Protein AF-A0A4Q3VAE6-F1 (afdb_monomer)

Solvent-accessible surface area (backbone atoms only — not comparable to full-atom values): 6153 Å² total; per-residue (Å²): 57,52,54,97,90,39,83,44,90,69,96,53,71,75,49,36,26,83,89,54,74,65,44,79,54,96,94,38,81,34,39,35,62,23,75,80,50,61,61,60,51,49,53,50,55,54,48,56,46,52,52,52,52,52,55,45,52,54,52,50,53,53,50,51,50,42,53,75,71,43,59,42,74,78,64,77,58,63,63,69,57,55,55,51,50,52,52,50,51,52,54,50,55,53,47,56,53,53,46,42,66,73,75,74,102

Structure (mmCIF, N/CA/C/O backbone):
data_AF-A0A4Q3VAE6-F1
#
_entry.id   AF-A0A4Q3VAE6-F1
#
loop_
_atom_site.group_PDB
_atom_site.id
_atom_site.type_symbol
_atom_site.label_atom_id
_atom_site.label_alt_id
_atom_site.label_comp_id
_atom_site.label_asym_id
_atom_site.label_entity_id
_atom_site.label_seq_id
_atom_site.pdbx_PDB_ins_code
_atom_site.Cartn_x
_atom_site.Cartn_y
_atom_site.Cartn_z
_atom_site.occupancy
_atom_site.B_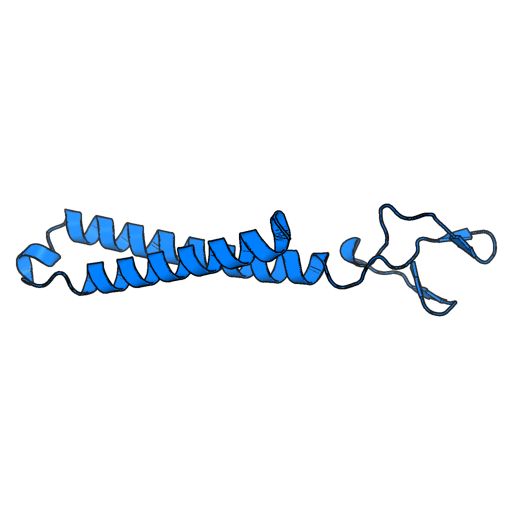iso_or_equiv
_atom_site.auth_seq_id
_atom_site.auth_comp_id
_atom_site.auth_asym_id
_atom_site.auth_atom_id
_atom_site.pdbx_PDB_model_num
ATOM 1 N N . VAL A 1 1 ? 19.891 -10.941 -22.477 1.00 76.44 1 VAL A N 1
ATOM 2 C CA . VAL A 1 1 ? 19.930 -9.464 -22.483 1.00 76.44 1 VAL A CA 1
ATOM 3 C C . VAL A 1 1 ? 21.343 -9.058 -22.835 1.00 76.44 1 VAL A C 1
ATOM 5 O O . VAL A 1 1 ? 22.262 -9.680 -22.315 1.00 76.44 1 VAL A O 1
ATOM 8 N N . LEU A 1 2 ? 21.532 -8.116 -23.757 1.00 80.81 2 LEU A N 1
ATOM 9 C CA . LEU A 1 2 ? 22.873 -7.655 -24.116 1.00 80.81 2 LEU A CA 1
ATOM 10 C C . LEU A 1 2 ? 23.338 -6.588 -23.121 1.00 80.81 2 LEU A C 1
ATOM 12 O O . LEU A 1 2 ? 22.778 -5.496 -23.085 1.00 80.81 2 LEU A O 1
ATOM 16 N N . VAL A 1 3 ? 24.343 -6.915 -22.312 1.00 79.19 3 VAL A N 1
ATOM 17 C CA . VAL A 1 3 ? 24.918 -6.031 -21.288 1.00 79.19 3 VAL A CA 1
ATOM 18 C C . VAL A 1 3 ? 26.411 -5.917 -21.575 1.00 79.19 3 VAL A C 1
ATOM 20 O O . VAL A 1 3 ? 27.110 -6.927 -21.606 1.00 79.19 3 VAL A O 1
ATOM 23 N N . ASN A 1 4 ? 26.911 -4.706 -21.840 1.00 80.38 4 ASN A N 1
ATOM 24 C CA . ASN A 1 4 ? 28.339 -4.450 -22.092 1.00 80.38 4 ASN A CA 1
ATOM 25 C C . ASN A 1 4 ? 28.985 -5.397 -23.134 1.00 80.38 4 ASN A C 1
ATOM 27 O O . ASN A 1 4 ? 30.118 -5.841 -22.966 1.00 80.38 4 ASN A O 1
ATOM 31 N N . GLY A 1 5 ? 28.249 -5.749 -24.197 1.00 80.38 5 GLY A N 1
ATOM 32 C CA . GLY A 1 5 ? 28.740 -6.625 -25.270 1.00 80.38 5 GLY A CA 1
ATOM 33 C C . GLY A 1 5 ? 28.749 -8.126 -24.950 1.00 80.38 5 GLY A C 1
ATOM 34 O O . GLY A 1 5 ? 29.267 -8.904 -25.745 1.00 80.38 5 GLY A O 1
ATOM 35 N N . LYS A 1 6 ? 28.174 -8.553 -23.818 1.00 82.00 6 LYS A N 1
ATOM 36 C CA . LYS A 1 6 ? 27.954 -9.967 -23.483 1.00 82.00 6 LYS A CA 1
ATOM 37 C C . LYS A 1 6 ? 26.462 -10.278 -23.398 1.00 82.00 6 LYS A C 1
ATOM 39 O O . LYS A 1 6 ? 25.661 -9.454 -22.955 1.00 82.00 6 LYS A O 1
ATOM 44 N N . ILE A 1 7 ? 26.086 -11.483 -23.826 1.00 82.38 7 ILE A N 1
ATOM 45 C CA . ILE A 1 7 ? 24.725 -11.992 -23.654 1.00 82.38 7 ILE A CA 1
ATOM 46 C C . ILE A 1 7 ? 24.620 -12.575 -22.249 1.00 82.38 7 ILE A C 1
ATOM 48 O O . ILE A 1 7 ? 25.193 -13.621 -21.956 1.00 82.38 7 ILE A O 1
ATOM 52 N N . GLU A 1 8 ? 23.851 -11.914 -21.394 1.00 82.25 8 GLU A N 1
ATOM 53 C CA . GLU A 1 8 ? 23.532 -12.415 -20.064 1.00 82.25 8 GLU A CA 1
ATOM 54 C C . GLU A 1 8 ? 22.121 -13.005 -20.038 1.00 82.25 8 GLU A C 1
ATOM 56 O O . GLU A 1 8 ? 21.166 -12.416 -20.567 1.00 82.25 8 GLU A O 1
ATOM 61 N N . GLN A 1 9 ? 21.971 -14.171 -19.410 1.00 80.69 9 GLN A N 1
ATOM 62 C CA . GLN A 1 9 ? 20.665 -14.773 -19.157 1.00 80.69 9 GLN A CA 1
ATOM 63 C C . GLN A 1 9 ? 20.157 -14.323 -17.792 1.00 80.69 9 GLN A C 1
ATOM 65 O O . GLN A 1 9 ? 20.656 -14.746 -16.755 1.00 80.69 9 GLN A O 1
ATOM 70 N N . TRP A 1 10 ? 19.168 -13.435 -17.809 1.00 70.31 10 TRP A N 1
ATOM 71 C CA . TRP A 1 10 ? 18.536 -12.925 -16.601 1.00 70.31 10 TRP A CA 1
ATOM 72 C C . TRP A 1 10 ? 17.264 -13.744 -16.354 1.00 70.31 10 TRP A C 1
ATOM 74 O O . TRP A 1 10 ? 16.436 -13.840 -17.264 1.00 70.31 10 TRP A O 1
ATOM 84 N N . PRO A 1 11 ? 17.085 -14.332 -15.160 1.00 64.44 11 PRO A N 1
ATOM 85 C CA . PRO A 1 11 ? 15.915 -15.157 -14.856 1.00 64.44 11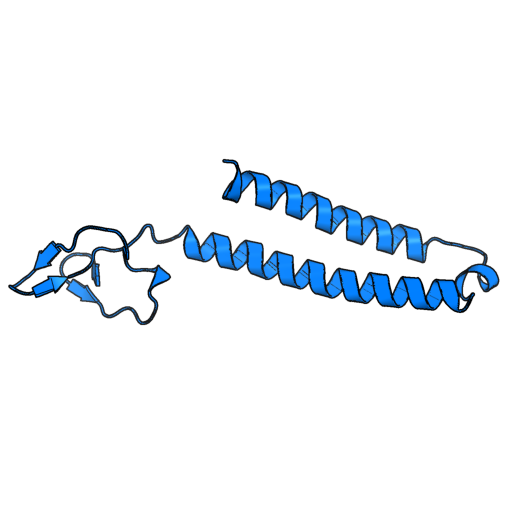 PRO A CA 1
ATOM 86 C C . PRO A 1 11 ? 14.627 -14.331 -14.722 1.00 64.44 11 PRO A C 1
ATOM 88 O O . PRO A 1 11 ? 13.532 -14.877 -14.804 1.00 64.44 11 PRO A O 1
ATOM 91 N N . THR A 1 12 ? 14.741 -13.017 -14.519 1.00 63.31 12 THR A N 1
ATOM 92 C CA . THR A 1 12 ? 13.614 -12.121 -14.263 1.00 63.31 12 THR A CA 1
ATOM 93 C C . THR A 1 12 ? 13.365 -11.169 -15.435 1.00 63.31 12 THR A C 1
ATOM 95 O O . THR A 1 12 ? 14.250 -10.455 -15.906 1.00 63.31 12 THR A O 1
ATOM 98 N N . THR A 1 13 ? 12.116 -11.120 -15.901 1.00 64.12 13 THR A N 1
ATOM 99 C CA . THR A 1 13 ? 11.665 -10.264 -17.015 1.00 64.12 13 THR A CA 1
ATOM 100 C C . THR A 1 13 ? 11.701 -8.768 -16.702 1.00 64.12 13 THR A C 1
ATOM 102 O O . THR A 1 13 ? 11.783 -7.970 -17.628 1.00 64.12 13 THR A O 1
ATOM 105 N N . ILE A 1 14 ? 11.715 -8.382 -15.423 1.00 62.84 14 ILE A N 1
ATOM 106 C CA . ILE A 1 14 ? 11.782 -6.983 -14.953 1.00 62.84 14 ILE A CA 1
ATOM 107 C C . ILE A 1 14 ? 13.087 -6.254 -15.306 1.00 62.84 14 ILE A C 1
ATOM 109 O O . ILE A 1 14 ? 13.127 -5.030 -15.275 1.00 62.84 14 ILE A O 1
ATOM 113 N N . MET A 1 15 ? 14.144 -6.989 -15.651 1.00 64.19 15 MET A N 1
ATOM 114 C CA . MET A 1 15 ? 15.462 -6.425 -15.975 1.00 64.19 15 MET A CA 1
ATOM 115 C C . MET A 1 15 ? 15.679 -6.292 -17.494 1.00 64.19 15 MET A C 1
ATOM 117 O O . MET A 1 15 ? 16.637 -5.677 -17.965 1.00 64.19 15 MET A O 1
ATOM 121 N N . ARG A 1 16 ? 14.778 -6.877 -18.290 1.00 71.31 16 ARG A N 1
ATOM 122 C CA . ARG A 1 16 ? 14.806 -6.850 -19.753 1.00 71.31 16 ARG A CA 1
ATOM 123 C C . ARG A 1 16 ? 13.881 -5.747 -20.259 1.00 71.31 16 ARG A C 1
ATOM 125 O O . ARG A 1 16 ? 12.793 -5.549 -19.727 1.00 71.31 16 ARG A O 1
ATOM 132 N N . ASN A 1 17 ? 14.268 -5.077 -21.339 1.00 72.94 17 ASN A N 1
ATOM 133 C CA . ASN A 1 17 ? 13.388 -4.156 -22.040 1.00 72.94 17 ASN A CA 1
ATOM 134 C C . ASN A 1 17 ? 12.333 -4.965 -22.807 1.00 72.94 17 ASN A C 1
ATOM 136 O O . ASN A 1 17 ? 12.539 -5.341 -23.960 1.00 72.94 17 ASN A O 1
ATOM 140 N N . ALA A 1 18 ? 11.240 -5.325 -22.132 1.00 68.88 18 ALA A N 1
ATOM 141 C CA . ALA A 1 18 ? 10.192 -6.173 -22.697 1.00 68.88 18 ALA A CA 1
ATOM 142 C C . ALA A 1 18 ? 9.475 -5.519 -23.892 1.00 68.88 18 ALA A C 1
ATOM 144 O O . ALA A 1 18 ? 9.009 -6.231 -24.776 1.00 68.88 18 ALA A O 1
ATOM 145 N N . TYR A 1 19 ? 9.439 -4.184 -23.926 1.00 70.12 19 TYR A N 1
ATOM 146 C CA . TYR A 1 19 ? 8.757 -3.382 -24.946 1.00 70.12 19 TYR A CA 1
ATOM 147 C C . TYR A 1 19 ? 9.723 -2.662 -25.898 1.00 70.12 19 TYR A C 1
ATOM 149 O O . TYR A 1 19 ? 9.293 -1.916 -26.773 1.00 70.12 19 TYR A O 1
ATOM 157 N N . GLY A 1 20 ? 11.031 -2.853 -25.719 1.00 72.69 20 GLY A N 1
ATOM 158 C CA . GLY A 1 20 ? 12.056 -2.205 -26.527 1.00 72.69 20 GLY A CA 1
ATOM 159 C C . GLY A 1 20 ? 12.417 -2.980 -27.788 1.00 72.69 20 GLY A C 1
ATOM 160 O O . GLY A 1 20 ? 12.147 -4.180 -27.884 1.00 72.69 20 GLY A O 1
ATOM 161 N N . PRO A 1 21 ? 13.085 -2.316 -28.747 1.00 78.62 21 PRO A N 1
ATOM 162 C CA . PRO A 1 21 ? 13.582 -2.976 -29.942 1.00 78.62 21 PRO A CA 1
ATOM 163 C C . PRO A 1 21 ? 14.619 -4.046 -29.580 1.00 78.62 21 PRO A C 1
ATOM 165 O O . PRO A 1 21 ? 15.476 -3.856 -28.708 1.00 78.62 21 PRO A O 1
ATOM 168 N N . LEU A 1 22 ? 14.532 -5.183 -30.270 1.00 83.19 22 LEU A N 1
ATOM 169 C CA . LEU A 1 22 ? 15.571 -6.205 -30.242 1.00 83.19 22 LEU A CA 1
ATOM 170 C C . LEU A 1 22 ? 16.771 -5.702 -31.046 1.00 83.19 22 LEU A C 1
ATOM 172 O O . LEU A 1 22 ? 16.602 -5.090 -32.099 1.00 83.19 22 LEU A O 1
ATOM 176 N N . VAL A 1 23 ? 17.972 -5.966 -30.548 1.00 85.44 23 VAL A N 1
ATOM 177 C CA . VAL A 1 23 ? 19.224 -5.619 -31.222 1.00 85.44 23 VAL A CA 1
ATOM 178 C C . VAL A 1 23 ? 19.834 -6.903 -31.759 1.00 85.44 23 VAL A C 1
ATOM 180 O O . VAL A 1 23 ? 19.856 -7.920 -31.066 1.00 85.44 23 VAL A O 1
ATOM 183 N N . GLU A 1 24 ? 20.314 -6.873 -32.996 1.00 87.19 24 GLU A N 1
ATOM 184 C CA . GLU A 1 24 ? 21.050 -7.994 -33.567 1.00 87.19 24 GLU A CA 1
ATOM 185 C C . GLU A 1 24 ? 22.466 -8.039 -32.979 1.00 87.19 24 GLU A C 1
ATOM 187 O O . GLU A 1 24 ? 23.194 -7.045 -32.978 1.00 87.19 24 GLU A O 1
ATOM 192 N N . HIS A 1 25 ? 22.866 -9.200 -32.466 1.00 84.75 25 HIS A N 1
ATOM 193 C CA . HIS A 1 25 ? 24.219 -9.446 -31.987 1.00 84.75 25 HIS A CA 1
ATOM 194 C C . HIS A 1 25 ? 24.655 -10.856 -32.383 1.00 84.75 25 HIS A C 1
ATOM 196 O O . HIS A 1 25 ? 24.030 -11.836 -31.981 1.00 84.75 25 HIS A O 1
ATOM 202 N N . ASN A 1 26 ? 25.724 -10.962 -33.179 1.00 86.50 26 ASN A N 1
ATOM 203 C CA . ASN A 1 26 ? 26.268 -12.227 -33.692 1.00 86.50 26 ASN A CA 1
ATOM 204 C C . ASN A 1 26 ? 25.213 -13.123 -34.383 1.00 86.50 26 ASN A C 1
ATOM 206 O O . ASN A 1 26 ? 25.185 -14.333 -34.168 1.00 86.50 26 ASN A O 1
ATOM 210 N N . GLY A 1 27 ? 24.317 -12.528 -35.181 1.00 86.06 27 GLY A N 1
ATOM 211 C CA . GLY A 1 27 ? 23.249 -13.245 -35.893 1.00 86.06 27 GLY A CA 1
ATOM 212 C C . GLY A 1 27 ? 22.071 -13.689 -35.016 1.00 86.06 27 GLY A C 1
ATOM 213 O O . GLY A 1 27 ? 21.191 -14.407 -35.488 1.00 86.06 27 GLY A O 1
ATOM 214 N N . GLN A 1 28 ? 22.029 -13.278 -33.743 1.00 85.00 28 GLN A N 1
ATOM 215 C CA . GLN A 1 28 ? 20.914 -13.534 -32.833 1.00 85.00 28 GLN A CA 1
ATOM 216 C C . GLN A 1 28 ? 20.229 -12.228 -32.426 1.00 85.00 28 GLN A C 1
ATOM 218 O O . GLN A 1 28 ? 20.881 -11.238 -32.099 1.00 85.00 28 GLN A O 1
ATOM 223 N N . MET A 1 29 ? 18.896 -12.241 -32.385 1.00 82.88 29 MET A N 1
ATOM 224 C CA . MET A 1 29 ? 18.108 -11.118 -31.876 1.00 82.88 29 MET A CA 1
ATOM 225 C C . MET A 1 29 ? 18.085 -11.158 -30.348 1.00 82.88 29 MET A C 1
ATOM 227 O O . MET A 1 29 ? 17.519 -12.074 -29.745 1.00 82.88 29 MET A O 1
ATOM 231 N N . VAL A 1 30 ? 18.693 -10.161 -29.710 1.00 84.62 30 VAL A N 1
ATOM 232 C CA . VAL A 1 30 ? 18.816 -10.075 -28.253 1.00 84.62 30 VAL A CA 1
ATOM 233 C C . VAL A 1 30 ? 18.114 -8.834 -27.715 1.00 84.62 30 VAL A C 1
ATOM 235 O O . VAL A 1 30 ? 18.175 -7.747 -28.281 1.00 84.62 30 VAL A O 1
ATOM 238 N N . ALA A 1 31 ? 17.422 -8.990 -26.588 1.00 81.56 31 ALA A N 1
ATOM 239 C CA . ALA A 1 31 ? 16.774 -7.867 -25.923 1.00 81.56 31 ALA A CA 1
ATOM 240 C C . ALA A 1 31 ? 17.795 -6.974 -25.202 1.00 81.56 31 ALA A C 1
ATOM 242 O O . ALA A 1 31 ? 18.771 -7.470 -24.626 1.00 81.56 31 ALA A O 1
ATOM 243 N N . THR A 1 32 ? 17.528 -5.671 -25.187 1.00 78.88 32 THR A N 1
ATOM 244 C CA . THR A 1 32 ? 18.294 -4.679 -24.424 1.00 78.88 32 THR A CA 1
ATOM 245 C C . THR A 1 32 ? 17.873 -4.662 -22.948 1.00 78.88 32 THR A C 1
ATOM 247 O O . THR A 1 32 ? 16.787 -5.151 -22.614 1.00 78.88 32 THR A O 1
ATOM 250 N N . PRO A 1 33 ? 18.722 -4.161 -22.034 1.00 74.94 33 PRO A N 1
ATOM 251 C CA . PRO A 1 33 ? 18.335 -3.933 -20.646 1.00 74.94 33 PRO A CA 1
ATOM 252 C C . PRO A 1 33 ? 17.193 -2.915 -20.594 1.00 74.94 33 PRO A C 1
ATOM 254 O O . PRO A 1 33 ? 17.236 -1.895 -21.285 1.00 74.94 33 PRO A O 1
ATOM 257 N N . GLY A 1 34 ? 16.154 -3.209 -19.813 1.00 67.81 34 GLY A N 1
ATOM 258 C CA . GLY A 1 34 ? 15.110 -2.224 -19.512 1.00 67.81 34 GLY A CA 1
ATOM 259 C C . GLY A 1 34 ? 15.638 -1.201 -18.504 1.00 67.81 34 GLY A C 1
ATOM 260 O O . GLY A 1 34 ? 16.689 -1.452 -17.915 1.00 67.81 34 GLY A O 1
ATOM 261 N N . PRO A 1 35 ? 14.945 -0.070 -18.264 1.00 68.00 35 PRO A N 1
ATOM 262 C CA . PRO A 1 35 ? 15.306 0.855 -17.190 1.00 68.00 35 PRO A CA 1
ATOM 263 C C . PRO A 1 35 ? 15.398 0.073 -15.866 1.00 68.00 35 PRO A C 1
ATOM 265 O O . PRO A 1 35 ? 14.369 -0.388 -15.367 1.00 68.00 35 PRO A O 1
ATOM 268 N N . PRO A 1 36 ? 16.599 -0.129 -15.296 1.00 60.56 36 PRO A N 1
ATOM 269 C CA . PRO A 1 36 ? 16.851 -1.241 -14.373 1.00 60.56 36 PRO A CA 1
ATOM 270 C C . PRO A 1 36 ? 16.262 -1.062 -12.962 1.00 60.56 36 PRO A C 1
ATOM 272 O O . PRO A 1 36 ? 16.565 -1.840 -12.065 1.00 60.56 36 PRO A O 1
ATOM 275 N N . LEU A 1 37 ? 15.445 -0.032 -12.725 1.00 66.44 37 LEU A N 1
ATOM 276 C CA . LEU A 1 37 ? 15.143 0.438 -11.369 1.00 66.44 37 LEU A CA 1
ATOM 277 C C . LEU A 1 37 ? 13.654 0.704 -11.113 1.00 66.44 37 LEU A C 1
ATOM 279 O O . LEU A 1 37 ? 13.200 0.488 -9.994 1.00 66.44 37 LEU A O 1
ATOM 283 N N . PHE A 1 38 ? 12.861 1.099 -12.117 1.00 73.25 38 PHE A N 1
ATOM 284 C CA . PHE A 1 38 ? 11.470 1.508 -11.872 1.00 73.25 38 PHE A CA 1
ATOM 285 C C . PHE A 1 38 ? 10.598 0.359 -11.352 1.00 73.25 38 PHE A C 1
ATOM 287 O O . PHE A 1 38 ? 9.969 0.492 -10.308 1.00 73.25 38 PHE A O 1
ATOM 294 N N . GLY A 1 39 ? 10.611 -0.797 -12.027 1.00 73.25 39 GLY A N 1
ATOM 295 C CA . GLY A 1 39 ? 9.801 -1.948 -11.616 1.00 73.25 39 GLY A CA 1
ATOM 296 C C . GLY A 1 39 ? 10.174 -2.466 -10.224 1.00 73.25 39 GLY A C 1
ATOM 297 O O . GLY A 1 39 ? 9.294 -2.756 -9.420 1.00 73.25 39 GLY A O 1
ATOM 298 N N . GLY A 1 40 ? 11.471 -2.524 -9.908 1.00 78.19 40 GLY A N 1
ATOM 299 C CA . GLY A 1 40 ? 11.953 -2.948 -8.591 1.00 78.19 40 GLY A CA 1
ATOM 300 C C . GLY A 1 40 ? 11.506 -2.012 -7.466 1.00 78.19 40 GLY A C 1
ATOM 301 O O . GLY A 1 40 ? 10.975 -2.482 -6.460 1.00 78.19 40 GLY A O 1
ATOM 302 N N . PHE A 1 41 ? 11.657 -0.6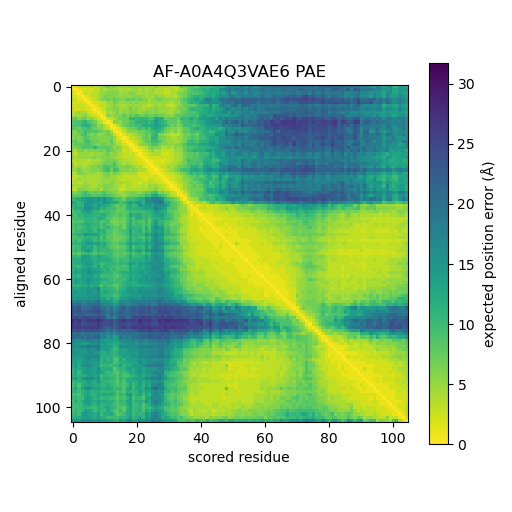95 -7.649 1.00 82.56 41 PHE A N 1
ATOM 303 C CA . PHE A 1 41 ? 11.192 0.290 -6.668 1.00 82.56 41 PHE A CA 1
ATOM 304 C C . PHE A 1 41 ? 9.671 0.307 -6.537 1.00 82.56 41 PHE A C 1
ATOM 306 O O . PHE A 1 41 ? 9.171 0.327 -5.415 1.00 82.56 41 PHE A O 1
ATOM 313 N N . PHE A 1 42 ? 8.946 0.233 -7.653 1.00 83.81 42 PHE A N 1
ATOM 314 C CA . PHE A 1 42 ? 7.488 0.187 -7.665 1.00 83.81 42 PHE A CA 1
ATOM 315 C C . PHE A 1 42 ? 6.965 -1.008 -6.860 1.00 83.81 42 PHE A C 1
ATOM 317 O O . PHE A 1 42 ? 6.277 -0.829 -5.857 1.00 83.81 42 PHE A O 1
ATOM 324 N N . PHE A 1 43 ? 7.352 -2.235 -7.226 1.00 84.38 43 PHE A N 1
ATOM 325 C CA . PHE A 1 43 ? 6.875 -3.427 -6.520 1.00 84.38 43 PHE A CA 1
ATOM 326 C C . PHE A 1 43 ? 7.395 -3.508 -5.081 1.00 84.38 43 PHE A C 1
ATOM 328 O O . PHE A 1 43 ? 6.671 -3.981 -4.206 1.00 84.38 43 PHE A O 1
ATOM 335 N N . GLY A 1 44 ? 8.609 -3.021 -4.809 1.00 88.31 44 GLY A N 1
ATOM 336 C CA . GLY A 1 44 ? 9.165 -2.974 -3.458 1.00 88.31 44 GLY A CA 1
ATOM 337 C C . GLY A 1 44 ? 8.382 -2.042 -2.532 1.00 88.31 44 GLY A C 1
ATOM 338 O O . GLY A 1 44 ? 7.908 -2.472 -1.480 1.00 88.31 44 GLY A O 1
ATOM 339 N N . ILE A 1 45 ? 8.205 -0.780 -2.932 1.00 90.62 45 ILE A N 1
ATOM 340 C CA . ILE A 1 45 ? 7.538 0.247 -2.118 1.00 90.62 45 ILE A CA 1
ATOM 341 C C . ILE A 1 45 ? 6.043 -0.051 -1.998 1.00 90.62 45 ILE A C 1
ATOM 343 O O . ILE A 1 45 ? 5.511 -0.089 -0.887 1.00 90.62 45 ILE A O 1
ATOM 347 N N . THR A 1 46 ? 5.363 -0.320 -3.117 1.00 91.31 46 THR A N 1
ATOM 348 C CA . THR A 1 46 ? 3.928 -0.634 -3.112 1.00 91.31 46 THR A CA 1
ATOM 349 C C . THR A 1 46 ? 3.647 -1.951 -2.384 1.00 91.31 46 THR A C 1
ATOM 351 O O . THR A 1 46 ? 2.683 -2.033 -1.625 1.00 91.31 46 THR A O 1
ATOM 354 N N . GLY A 1 47 ? 4.506 -2.964 -2.539 1.00 90.56 47 GLY A N 1
ATOM 355 C CA . GLY A 1 47 ? 4.375 -4.240 -1.832 1.00 90.56 47 GLY A CA 1
ATOM 356 C C . GLY A 1 47 ? 4.556 -4.107 -0.317 1.00 90.56 47 GLY A C 1
ATOM 357 O O . GLY A 1 47 ? 3.733 -4.608 0.452 1.00 90.56 47 GLY A O 1
ATOM 358 N N . PHE A 1 48 ? 5.583 -3.378 0.131 1.00 93.38 48 PHE A N 1
ATOM 359 C CA . PHE A 1 48 ? 5.805 -3.097 1.554 1.00 93.38 48 PHE A CA 1
ATOM 360 C C . PHE A 1 48 ? 4.661 -2.289 2.176 1.00 93.38 48 PHE A C 1
ATOM 362 O O . PHE A 1 48 ? 4.232 -2.568 3.301 1.00 93.38 48 PHE A O 1
ATOM 369 N N . HIS A 1 49 ? 4.135 -1.316 1.433 1.00 93.31 49 HIS A N 1
ATOM 370 C CA . HIS A 1 49 ? 2.973 -0.552 1.855 1.00 93.31 49 HIS A CA 1
ATOM 371 C C . HIS A 1 49 ? 1.724 -1.439 1.975 1.00 93.31 49 HIS A C 1
ATOM 373 O O . HIS A 1 49 ? 1.051 -1.409 3.001 1.00 93.31 49 HIS A O 1
ATOM 379 N N . GLY A 1 50 ? 1.455 -2.300 0.987 1.00 92.31 50 GLY A N 1
ATOM 380 C CA . GLY A 1 50 ? 0.338 -3.250 1.035 1.00 92.31 50 GLY A CA 1
ATOM 381 C C . GLY A 1 50 ? 0.396 -4.186 2.248 1.00 92.31 50 GLY A C 1
ATOM 382 O O . GLY A 1 50 ? -0.627 -4.444 2.883 1.00 92.31 50 GLY A O 1
ATOM 383 N N . PHE A 1 51 ? 1.596 -4.625 2.641 1.00 95.12 51 PHE A N 1
ATOM 384 C CA . PHE A 1 51 ? 1.794 -5.383 3.880 1.00 95.12 51 PHE A CA 1
ATOM 385 C C . PHE A 1 51 ? 1.426 -4.573 5.141 1.00 95.12 51 PHE A C 1
ATOM 387 O O . PHE A 1 51 ? 0.786 -5.108 6.048 1.00 95.12 51 PHE A O 1
ATOM 394 N N . HIS A 1 52 ? 1.773 -3.284 5.193 1.00 94.19 52 HIS A N 1
ATOM 395 C CA . HIS A 1 52 ? 1.400 -2.393 6.301 1.00 94.19 52 HIS A CA 1
ATOM 396 C C . HIS A 1 52 ? -0.105 -2.123 6.359 1.00 94.19 52 HIS A C 1
ATOM 398 O O . HIS A 1 52 ? -0.696 -2.138 7.437 1.00 94.19 52 HIS A O 1
ATOM 404 N N . VAL A 1 53 ? -0.748 -1.922 5.207 1.00 94.75 53 VAL A N 1
ATOM 405 C CA . VAL A 1 53 ? -2.209 -1.789 5.132 1.00 94.75 53 VAL A CA 1
ATOM 406 C C . VAL A 1 53 ? -2.867 -3.048 5.686 1.00 94.75 53 VAL A C 1
ATOM 408 O O . VAL A 1 53 ? -3.749 -2.954 6.535 1.00 94.75 53 VAL A O 1
ATOM 411 N N . PHE A 1 54 ? -2.402 -4.232 5.279 1.00 94.62 54 PHE A N 1
ATOM 412 C CA . PHE A 1 54 ? -2.946 -5.500 5.760 1.00 94.62 54 PHE A CA 1
ATOM 413 C C . PHE A 1 54 ? -2.838 -5.654 7.286 1.00 94.62 54 PHE A C 1
ATOM 415 O O . PHE A 1 54 ? -3.829 -5.993 7.940 1.00 94.62 54 PHE A O 1
ATOM 422 N N . SER A 1 55 ? -1.675 -5.356 7.877 1.00 93.50 55 SER A N 1
ATOM 423 C CA . SER A 1 55 ? -1.514 -5.404 9.337 1.00 93.50 55 SER A CA 1
ATOM 424 C C . SER A 1 55 ? -2.390 -4.365 10.048 1.00 93.50 55 SER A C 1
ATOM 426 O O . SER A 1 55 ? -3.005 -4.677 11.071 1.00 93.50 55 SER A O 1
ATOM 428 N N . GLY A 1 56 ? -2.550 -3.171 9.476 1.00 91.75 56 GLY A N 1
ATO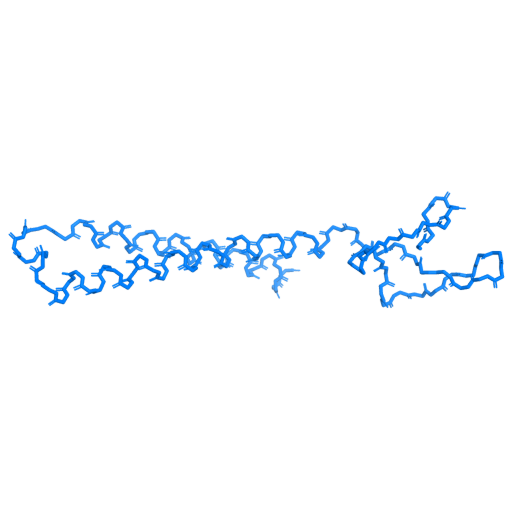M 429 C CA . GLY A 1 56 ? -3.458 -2.153 9.997 1.00 91.75 56 GLY A CA 1
ATOM 430 C C . GLY A 1 56 ? -4.937 -2.539 9.933 1.00 91.75 56 GLY A C 1
ATOM 431 O O . GLY A 1 56 ? -5.668 -2.267 10.886 1.00 91.75 56 GLY A O 1
ATOM 432 N N . VAL A 1 57 ? -5.383 -3.227 8.874 1.00 93.56 57 VAL A N 1
ATOM 433 C CA . VAL A 1 57 ? -6.761 -3.744 8.781 1.00 93.56 57 VAL A CA 1
ATOM 434 C C . VAL A 1 57 ? -7.015 -4.729 9.916 1.00 93.56 57 VAL A C 1
ATOM 436 O O . VAL A 1 57 ? -8.042 -4.636 10.585 1.00 93.56 57 VAL A O 1
ATOM 439 N N . ILE A 1 58 ? -6.068 -5.634 10.180 1.00 94.12 58 ILE A N 1
ATOM 440 C CA . ILE A 1 58 ? -6.175 -6.589 11.290 1.00 94.12 58 ILE A CA 1
ATOM 441 C C . ILE A 1 58 ? -6.309 -5.848 12.627 1.00 94.12 58 ILE A C 1
ATOM 443 O O . ILE A 1 58 ? -7.198 -6.170 13.419 1.00 94.12 58 ILE A O 1
ATOM 447 N N . ILE A 1 59 ? -5.476 -4.830 12.870 1.00 89.69 59 ILE A N 1
ATOM 448 C CA . ILE A 1 59 ? -5.547 -4.014 14.092 1.00 89.69 59 ILE A CA 1
ATOM 449 C C . ILE A 1 59 ? -6.916 -3.329 14.203 1.00 89.69 59 ILE A C 1
ATOM 451 O O . ILE A 1 59 ? -7.546 -3.407 15.258 1.00 89.69 59 ILE A O 1
ATOM 455 N N . ASN A 1 60 ? -7.422 -2.729 13.124 1.00 88.69 60 ASN A N 1
ATOM 456 C CA . ASN A 1 60 ? -8.739 -2.090 13.110 1.00 88.69 60 ASN A CA 1
ATOM 457 C C . ASN A 1 60 ? -9.882 -3.075 13.378 1.00 88.69 60 ASN A C 1
ATOM 459 O O . ASN A 1 60 ? -10.781 -2.757 14.155 1.00 88.69 60 ASN A O 1
ATOM 463 N N . ILE A 1 61 ? -9.834 -4.284 12.813 1.00 90.69 61 ILE A N 1
ATOM 464 C CA . ILE A 1 61 ? -10.825 -5.338 13.085 1.00 90.69 61 ILE A CA 1
ATOM 465 C C . ILE A 1 61 ? -10.800 -5.724 14.570 1.00 90.69 61 ILE A C 1
ATOM 467 O O . ILE A 1 61 ? -11.851 -5.797 15.208 1.00 90.69 61 ILE A O 1
ATOM 471 N N . ILE A 1 62 ? -9.613 -5.922 15.153 1.00 88.38 62 ILE A N 1
ATOM 472 C CA . ILE A 1 62 ? -9.470 -6.240 16.582 1.00 88.38 62 ILE A CA 1
ATOM 473 C C . ILE A 1 62 ? -10.030 -5.104 17.447 1.00 88.38 62 ILE A C 1
ATOM 475 O O . ILE A 1 62 ? -10.743 -5.362 18.420 1.00 88.38 62 ILE A O 1
ATOM 479 N N . MET A 1 63 ? -9.732 -3.851 17.101 1.00 86.00 63 MET A N 1
ATOM 480 C CA . MET A 1 63 ? -10.233 -2.681 17.825 1.00 86.00 63 MET A CA 1
ATOM 481 C C . MET A 1 63 ? -11.755 -2.555 17.717 1.00 86.00 63 MET A C 1
ATOM 483 O O . MET A 1 63 ? -12.413 -2.340 18.735 1.00 86.00 63 MET A O 1
ATOM 487 N N . TYR A 1 64 ? -12.326 -2.791 16.534 1.00 84.88 64 TYR A N 1
ATOM 488 C CA . TYR A 1 64 ? -13.772 -2.818 16.318 1.00 84.88 64 TYR A CA 1
ATOM 489 C C . TYR A 1 64 ? -14.463 -3.874 17.191 1.00 84.88 64 TYR A C 1
ATOM 491 O O . TYR A 1 64 ? -15.450 -3.578 17.870 1.00 84.88 64 TYR A O 1
ATOM 499 N N . ILE A 1 65 ? -13.915 -5.092 17.236 1.00 85.88 65 ILE A N 1
ATOM 500 C CA . ILE A 1 65 ? -14.433 -6.173 18.083 1.00 85.88 65 ILE A CA 1
ATOM 501 C C . ILE A 1 65 ? -14.350 -5.769 19.564 1.00 85.88 65 ILE A C 1
ATOM 503 O O . ILE A 1 65 ? -15.343 -5.867 20.282 1.00 85.88 65 ILE A O 1
ATOM 507 N N . LYS A 1 66 ? -13.216 -5.233 20.030 1.00 81.75 66 LYS A N 1
ATOM 508 C CA . LYS A 1 66 ? -13.055 -4.785 21.428 1.00 81.75 66 LYS A CA 1
ATOM 509 C C . LYS A 1 66 ? -14.033 -3.674 21.828 1.00 81.75 66 LYS A C 1
ATOM 511 O O . LYS A 1 66 ? -14.513 -3.683 22.961 1.00 81.75 66 LYS A O 1
ATOM 516 N N . VAL A 1 67 ? -14.358 -2.755 20.915 1.00 81.44 67 VAL A N 1
ATOM 517 C CA . VAL A 1 67 ? -15.408 -1.742 21.120 1.00 81.44 67 VAL A CA 1
ATOM 518 C C . VAL A 1 67 ? -16.776 -2.396 21.270 1.00 81.44 67 VAL A C 1
ATOM 520 O O . VAL A 1 67 ? -17.488 -2.100 22.226 1.00 81.44 67 VAL A O 1
ATOM 523 N N . ARG A 1 68 ? -17.128 -3.330 20.379 1.00 78.00 68 ARG A N 1
ATOM 524 C CA . ARG A 1 68 ? -18.411 -4.050 2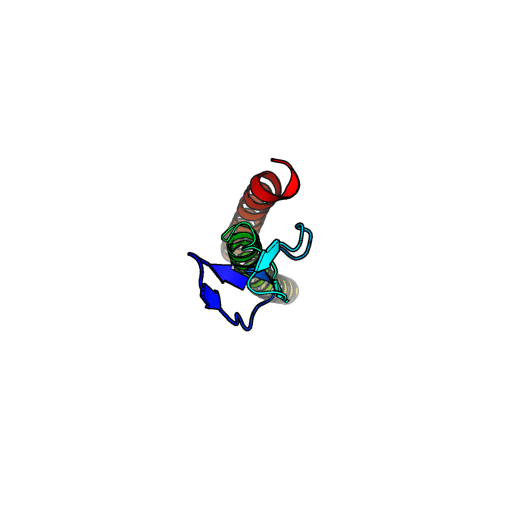0.433 1.00 78.00 68 ARG A CA 1
ATOM 525 C C . ARG A 1 68 ? -18.598 -4.864 21.714 1.00 78.00 68 ARG A C 1
ATOM 527 O O . ARG A 1 68 ? -19.722 -4.954 22.194 1.00 78.00 68 ARG A O 1
ATOM 534 N N . LEU A 1 69 ? -17.523 -5.420 22.274 1.00 78.56 69 LEU A N 1
ATOM 535 C CA . LEU A 1 69 ? -17.549 -6.133 23.557 1.00 78.56 69 LEU A CA 1
ATOM 536 C C . LEU A 1 69 ? -17.610 -5.206 24.790 1.00 78.56 69 LEU A C 1
ATOM 538 O O . LEU A 1 69 ? -17.608 -5.702 25.913 1.00 78.56 69 LEU A O 1
ATOM 542 N N . GLY A 1 70 ? -17.648 -3.878 24.622 1.00 68.06 70 GLY A N 1
ATOM 543 C CA . GLY A 1 70 ? -17.771 -2.932 25.740 1.00 68.06 70 GLY A CA 1
ATOM 544 C C . GLY A 1 70 ? -16.505 -2.791 26.597 1.00 68.06 70 GLY A C 1
ATOM 545 O O . GLY A 1 70 ? -16.544 -2.184 27.666 1.00 68.06 70 GLY A O 1
ATOM 546 N N . HIS A 1 71 ? -15.358 -3.308 26.137 1.00 64.38 71 HIS A N 1
ATOM 547 C CA . HIS A 1 71 ? -14.100 -3.272 26.896 1.00 64.38 71 HIS A CA 1
ATOM 548 C C . HIS A 1 71 ? -13.584 -1.853 27.173 1.00 64.38 71 HIS A C 1
ATOM 550 O O . HIS A 1 71 ? -12.818 -1.663 28.117 1.00 64.38 71 HIS A O 1
ATOM 556 N N . PHE A 1 72 ? -13.962 -0.872 26.350 1.00 60.84 72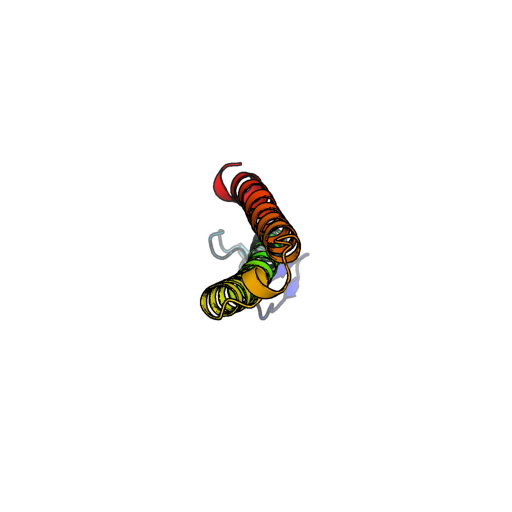 PHE A N 1
ATOM 557 C CA . PHE A 1 72 ? -13.548 0.524 26.513 1.00 60.84 72 PHE A CA 1
ATOM 558 C C . PHE A 1 72 ? -14.475 1.313 27.442 1.00 60.84 72 PHE A C 1
ATOM 560 O O . PHE A 1 72 ? -13.993 2.158 28.191 1.00 60.84 72 PHE A O 1
ATOM 567 N N . ASP A 1 73 ? -15.760 0.958 27.485 1.00 58.59 73 ASP A N 1
ATOM 568 C CA . ASP A 1 73 ? -16.746 1.577 28.376 1.00 58.59 73 ASP A CA 1
ATOM 569 C C . ASP A 1 73 ? -16.475 1.205 29.847 1.00 58.59 73 ASP A C 1
ATOM 571 O O . ASP A 1 73 ? -16.550 2.037 30.744 1.00 58.59 73 ASP A O 1
ATOM 575 N N . GLN A 1 74 ? -15.993 -0.022 30.092 1.00 57.00 74 GLN A N 1
ATOM 576 C CA . GLN A 1 74 ? -15.559 -0.473 31.423 1.00 57.00 74 GLN A CA 1
ATOM 577 C C . GLN A 1 74 ? -14.236 0.148 31.906 1.00 57.00 74 GLN A C 1
ATOM 579 O O . GLN A 1 74 ? -13.949 0.113 33.102 1.00 57.00 74 GLN A O 1
ATOM 584 N N . ARG A 1 75 ? -13.397 0.677 31.002 1.00 59.94 75 ARG A N 1
ATOM 585 C CA . ARG A 1 75 ? -12.082 1.263 31.345 1.00 59.94 75 ARG A CA 1
ATOM 586 C C . ARG A 1 75 ? -12.095 2.790 31.436 1.00 59.94 75 ARG A C 1
ATOM 588 O O . ARG A 1 75 ? -11.144 3.360 31.964 1.00 59.94 75 ARG A O 1
ATOM 595 N N . GLY A 1 76 ? -13.136 3.450 30.924 1.00 59.47 76 GLY A N 1
ATOM 596 C CA . GLY A 1 76 ? -13.332 4.898 31.036 1.00 59.47 76 GLY A CA 1
ATOM 597 C C . GLY A 1 76 ? -12.382 5.773 30.206 1.00 59.47 76 GLY A C 1
ATOM 598 O O . GLY A 1 76 ? -12.429 6.988 30.354 1.00 59.47 76 GLY A O 1
ATOM 599 N N . HIS A 1 77 ? -11.525 5.200 29.351 1.00 63.66 77 HIS A N 1
ATOM 600 C CA . HIS A 1 77 ? -10.624 5.946 28.459 1.00 63.66 77 HIS A CA 1
ATOM 601 C C . HIS A 1 77 ? -10.533 5.291 27.072 1.00 63.66 77 HIS A C 1
ATOM 603 O O . HIS A 1 77 ? -10.287 4.088 26.946 1.00 63.66 77 HIS A O 1
ATOM 609 N N . TYR A 1 78 ? -10.672 6.113 26.027 1.00 70.19 78 TYR A N 1
ATOM 610 C CA . TYR A 1 78 ? -10.671 5.715 24.611 1.00 70.19 78 TYR A CA 1
ATOM 611 C C . TYR A 1 78 ? -9.284 5.805 23.941 1.00 70.19 78 TYR A C 1
ATOM 613 O O . TYR A 1 78 ? -9.171 5.600 22.733 1.00 70.19 78 TYR A O 1
ATOM 621 N N . GLU A 1 79 ? -8.208 6.031 24.706 1.00 71.88 79 GLU A N 1
ATOM 622 C CA . GLU A 1 79 ? -6.852 6.272 24.175 1.00 71.88 79 GLU A CA 1
ATOM 623 C C . GLU A 1 79 ? -6.365 5.222 23.165 1.00 71.88 79 GLU A C 1
ATOM 625 O O . GLU A 1 79 ? -5.610 5.516 22.240 1.00 71.88 79 GLU A O 1
ATOM 630 N N . MET A 1 80 ? -6.753 3.961 23.354 1.00 74.31 80 MET A N 1
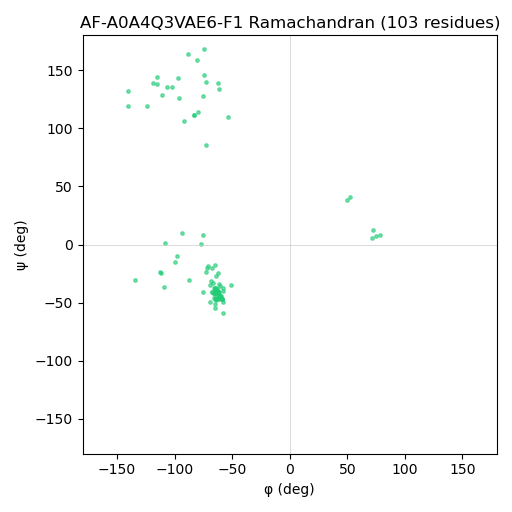ATOM 631 C CA . MET A 1 80 ? -6.298 2.873 22.494 1.00 74.31 80 MET A CA 1
ATOM 632 C C . MET A 1 80 ? -6.885 2.989 21.077 1.00 74.31 80 MET A C 1
ATOM 634 O O . MET A 1 80 ? -6.224 2.608 20.114 1.00 74.31 80 MET A O 1
ATOM 638 N N . ILE A 1 81 ? -8.100 3.534 20.950 1.00 78.81 81 ILE A N 1
ATOM 639 C CA . ILE A 1 81 ? -8.774 3.783 19.667 1.00 78.81 81 ILE A CA 1
ATOM 640 C C . ILE A 1 81 ? -8.156 4.991 18.978 1.00 78.81 81 ILE A C 1
ATOM 642 O O . ILE A 1 81 ? -7.896 4.922 17.783 1.00 78.81 81 ILE A O 1
ATOM 646 N N . GLU A 1 82 ? -7.841 6.052 19.720 1.00 83.31 82 GLU A N 1
ATOM 647 C CA . GLU A 1 82 ? -7.152 7.225 19.170 1.00 83.31 82 GLU A CA 1
ATOM 648 C C . GLU A 1 82 ? -5.772 6.853 18.615 1.00 83.31 82 GLU A C 1
ATOM 650 O O . GLU A 1 82 ? -5.437 7.217 17.490 1.00 83.31 82 GLU A O 1
ATOM 655 N N . LYS A 1 83 ? -5.001 6.039 19.350 1.00 83.19 83 LYS A N 1
ATOM 656 C CA . LYS A 1 83 ? -3.694 5.535 18.893 1.00 83.19 83 LYS A CA 1
ATOM 657 C C . LYS A 1 83 ? -3.818 4.647 17.650 1.00 83.19 83 LYS A C 1
ATOM 659 O O . LYS A 1 83 ? -3.012 4.774 16.730 1.00 83.19 83 LYS A O 1
ATOM 664 N N . ALA A 1 84 ? -4.827 3.775 17.594 1.00 85.75 84 ALA A N 1
ATOM 665 C CA . ALA A 1 84 ? -5.087 2.936 16.422 1.00 85.75 84 ALA A CA 1
ATOM 666 C C . ALA A 1 84 ? -5.552 3.757 15.205 1.00 85.75 84 ALA A C 1
ATOM 668 O O . ALA A 1 84 ? -5.088 3.521 14.090 1.00 85.75 84 ALA A O 1
ATOM 669 N N .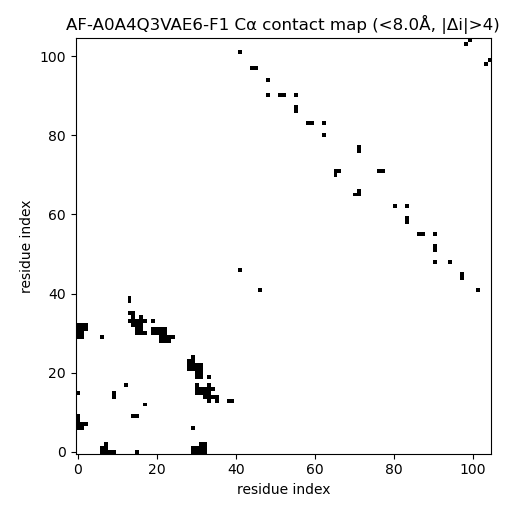 GLY A 1 85 ? -6.412 4.755 15.419 1.00 85.88 85 GLY A N 1
ATOM 670 C CA . GLY A 1 85 ? -6.857 5.686 14.383 1.00 85.88 85 GLY A CA 1
ATOM 671 C C . GLY A 1 85 ? -5.709 6.537 13.841 1.00 85.88 85 GLY A C 1
ATOM 672 O O . GLY A 1 85 ? -5.589 6.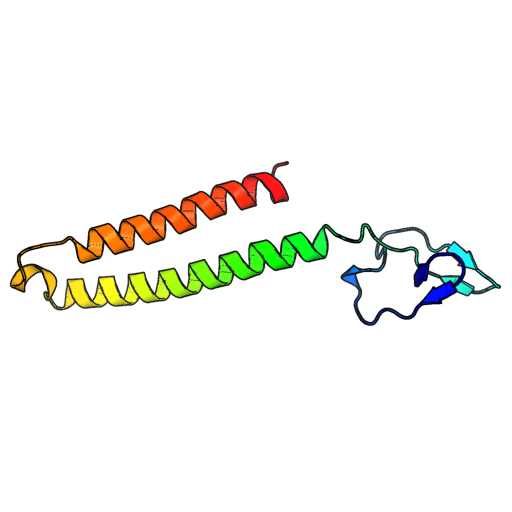696 12.629 1.00 85.88 85 GLY A O 1
ATOM 673 N N . LEU A 1 86 ? -4.808 7.006 14.710 1.00 89.06 86 LEU A N 1
ATOM 674 C CA . LEU A 1 86 ? -3.612 7.744 14.299 1.00 89.06 86 LEU A CA 1
ATOM 675 C C . LEU A 1 86 ? -2.658 6.871 13.472 1.00 89.06 86 LEU A C 1
ATOM 677 O O . LEU A 1 86 ? -2.122 7.335 12.468 1.00 89.06 86 LEU A O 1
ATOM 681 N N . TYR A 1 87 ? -2.487 5.598 13.845 1.00 89.25 87 TYR A N 1
ATOM 682 C CA . TYR A 1 87 ? -1.739 4.633 13.035 1.00 89.25 87 TYR A CA 1
ATOM 683 C C . TYR A 1 87 ? -2.376 4.442 11.652 1.00 89.25 87 TYR A C 1
ATOM 685 O O . TYR A 1 87 ? -1.675 4.465 10.642 1.00 89.25 87 TYR A O 1
ATOM 693 N N . TRP A 1 88 ? -3.703 4.303 11.587 1.00 91.88 88 TRP A N 1
ATOM 694 C CA . TRP A 1 88 ? -4.403 4.131 10.316 1.00 91.88 88 TRP A CA 1
ATOM 695 C C . TRP A 1 88 ? -4.291 5.367 9.416 1.00 91.88 88 TRP A C 1
ATOM 697 O O . TRP A 1 88 ? -4.008 5.240 8.227 1.00 91.88 88 TRP A O 1
ATOM 707 N N . HIS A 1 89 ? -4.419 6.565 9.990 1.00 92.38 89 HIS A N 1
ATOM 708 C CA . HIS A 1 89 ? -4.193 7.814 9.264 1.00 92.38 89 HIS A CA 1
ATOM 709 C C . HIS A 1 89 ? -2.753 7.963 8.779 1.00 92.38 89 HIS A C 1
ATOM 711 O O . HIS A 1 89 ? -2.533 8.432 7.668 1.00 92.38 89 HIS A O 1
ATOM 717 N N . PHE A 1 90 ? -1.764 7.543 9.568 1.00 90.44 90 PHE A N 1
ATOM 718 C CA . PHE A 1 90 ? -0.376 7.535 9.116 1.00 90.44 90 PHE A CA 1
ATOM 719 C C . PHE A 1 90 ? -0.189 6.641 7.882 1.00 90.44 90 PHE A C 1
ATOM 721 O O . PHE A 1 90 ? 0.447 7.062 6.915 1.00 90.44 90 PHE A O 1
ATOM 728 N N . VAL A 1 91 ? -0.777 5.439 7.886 1.00 93.19 91 VAL A N 1
ATOM 729 C CA . VAL A 1 91 ? -0.744 4.538 6.723 1.00 93.19 91 VAL A CA 1
ATOM 730 C C . VAL A 1 91 ? -1.392 5.209 5.506 1.00 93.19 91 VAL A C 1
ATOM 732 O O . VAL A 1 91 ? -0.790 5.217 4.436 1.00 93.19 91 VAL A O 1
ATOM 735 N N . ASP A 1 92 ? -2.553 5.843 5.669 1.00 91.75 92 ASP A N 1
ATOM 736 C CA . ASP A 1 92 ? -3.246 6.557 4.587 1.00 91.75 92 ASP A CA 1
ATOM 737 C C . ASP A 1 92 ? -2.409 7.715 4.000 1.00 91.75 92 ASP A C 1
ATOM 739 O O . ASP A 1 92 ? -2.245 7.821 2.784 1.00 91.75 92 ASP A O 1
ATOM 743 N N . LEU A 1 93 ? -1.767 8.529 4.846 1.00 91.88 93 LEU A N 1
ATOM 744 C CA . LEU A 1 93 ? -0.901 9.628 4.395 1.00 91.88 93 LEU A CA 1
ATOM 745 C C . LEU A 1 93 ? 0.305 9.138 3.582 1.00 91.88 93 LEU A C 1
ATOM 747 O O . LEU A 1 93 ? 0.659 9.743 2.566 1.00 91.88 93 LEU A O 1
ATOM 751 N N . VAL A 1 94 ? 0.929 8.031 4.000 1.00 92.25 94 VAL A N 1
ATOM 752 C CA . VAL A 1 94 ? 2.024 7.411 3.237 1.00 92.25 94 VAL A CA 1
ATOM 753 C C . VAL A 1 94 ? 1.519 6.912 1.883 1.00 92.25 94 VAL A C 1
ATOM 755 O O . VAL A 1 94 ? 2.229 7.048 0.884 1.00 92.25 94 VAL A O 1
ATOM 758 N N . TRP A 1 95 ? 0.294 6.379 1.817 1.00 90.62 95 TRP A N 1
ATOM 759 C CA . TRP A 1 95 ? -0.286 5.924 0.555 1.00 90.62 95 TRP A CA 1
ATOM 760 C C . TRP A 1 95 ? -0.484 7.063 -0.436 1.00 90.62 95 TRP A C 1
ATOM 762 O O . TRP A 1 95 ? -0.090 6.937 -1.594 1.00 90.62 95 TRP A O 1
ATOM 772 N N . VAL A 1 96 ? -1.035 8.189 0.017 1.00 92.06 96 VAL A N 1
ATOM 773 C CA . VAL A 1 96 ? -1.241 9.368 -0.835 1.00 92.06 96 VAL A CA 1
ATOM 774 C C . VAL A 1 96 ? 0.084 9.850 -1.436 1.00 92.06 96 VAL A C 1
ATOM 776 O O . VAL A 1 96 ? 0.139 10.165 -2.625 1.00 92.06 96 VAL A O 1
ATOM 779 N N . PHE A 1 97 ? 1.170 9.840 -0.657 1.00 88.38 97 PHE A N 1
ATOM 780 C CA . PHE A 1 97 ? 2.503 10.195 -1.150 1.00 88.38 97 PHE A CA 1
ATOM 781 C C . PHE A 1 97 ? 3.030 9.207 -2.206 1.00 88.38 97 PHE A C 1
ATOM 783 O O . PHE A 1 97 ? 3.491 9.624 -3.268 1.00 88.38 97 PHE A O 1
ATOM 790 N N . VAL A 1 98 ? 2.919 7.896 -1.956 1.00 88.31 98 VAL A N 1
ATOM 791 C CA . VAL A 1 98 ? 3.332 6.858 -2.921 1.00 88.31 98 VAL A CA 1
ATOM 792 C C . VAL A 1 98 ? 2.500 6.938 -4.203 1.00 88.31 98 VAL A C 1
ATOM 794 O O . VAL A 1 98 ? 3.050 6.832 -5.300 1.00 88.31 98 VAL A O 1
ATOM 797 N N . PHE A 1 99 ? 1.190 7.160 -4.082 1.00 88.38 99 PHE A N 1
ATOM 798 C CA . PHE A 1 99 ? 0.293 7.310 -5.221 1.00 88.38 99 PHE A CA 1
ATOM 799 C C . PHE A 1 99 ? 0.686 8.512 -6.086 1.00 88.38 99 PHE A C 1
ATOM 801 O O . PHE A 1 99 ? 0.813 8.379 -7.302 1.00 88.38 99 PHE A O 1
ATOM 808 N N . LEU A 1 100 ? 0.966 9.660 -5.462 1.00 89.88 100 LEU A N 1
ATOM 809 C CA . LEU A 1 100 ? 1.427 10.858 -6.160 1.00 89.88 100 LEU A CA 1
ATOM 810 C C . LEU A 1 100 ? 2.719 10.598 -6.954 1.00 89.88 100 LEU A C 1
ATOM 812 O O . LEU A 1 100 ? 2.770 10.918 -8.137 1.00 89.88 100 LEU A O 1
ATOM 816 N N . CYS A 1 101 ? 3.738 9.995 -6.337 1.00 85.69 101 CYS A N 1
ATOM 817 C CA . CYS A 1 101 ? 5.053 9.811 -6.963 1.00 85.69 101 CYS A CA 1
ATOM 818 C C . CYS A 1 101 ? 5.121 8.745 -8.066 1.00 85.69 101 CYS A C 1
ATOM 820 O O . CYS A 1 101 ? 6.059 8.789 -8.853 1.00 85.69 101 CYS A O 1
ATOM 822 N N . PHE A 1 102 ? 4.221 7.755 -8.078 1.00 82.94 102 PHE A N 1
ATOM 823 C CA . PHE A 1 102 ? 4.278 6.643 -9.041 1.00 82.94 102 PHE A CA 1
ATOM 824 C C . PHE A 1 102 ? 3.130 6.624 -10.051 1.00 82.94 102 PHE A C 1
ATOM 826 O O . PHE A 1 102 ? 3.279 6.005 -11.104 1.00 82.94 102 PHE A O 1
ATOM 833 N N . TYR A 1 103 ? 1.983 7.228 -9.727 1.00 81.25 103 TYR A N 1
ATOM 834 C CA . TYR A 1 103 ? 0.800 7.204 -10.592 1.00 81.25 103 TYR A CA 1
ATOM 835 C C . TYR A 1 103 ? 0.452 8.569 -11.194 1.00 81.25 103 TYR A C 1
ATOM 837 O O . TYR A 1 103 ? -0.202 8.596 -12.234 1.00 81.25 103 TYR A O 1
ATOM 845 N N . LEU A 1 104 ? 0.845 9.685 -10.565 1.00 83.31 104 LEU A N 1
ATOM 846 C CA . LEU A 1 104 ? 0.516 11.037 -11.047 1.00 83.31 104 LEU A CA 1
ATOM 847 C C . LEU A 1 104 ? 1.719 11.806 -11.610 1.00 83.31 104 LEU A C 1
ATOM 849 O O . LEU A 1 104 ? 1.540 12.566 -12.560 1.00 83.31 104 LEU A O 1
ATOM 853 N N . ILE A 1 105 ? 2.902 11.642 -11.011 1.00 78.00 105 ILE A N 1
ATOM 854 C CA . ILE A 1 105 ? 4.180 12.228 -11.452 1.00 78.00 105 ILE A CA 1
ATOM 855 C C . ILE A 1 105 ? 4.960 11.177 -12.238 1.00 78.00 105 ILE A C 1
ATOM 857 O O . ILE A 1 105 ? 5.488 11.536 -13.314 1.00 78.00 105 ILE A O 1
#

Radius of gyration: 23.55 Å; Cα contacts (8 Å, |Δi|>4): 79; chains: 1; bounding box: 47×27×67 Å

Sequence (105 aa):
VLVNGKIEQWPTTIMRNAYGPLVEHNGQMVATPGPPLFGGFFFGITGFHGFHVFSGVIINIIMYIKVRLGHFDQRGHYEMIEKAGLYWHFVDLVWVFVFLCFYLI

Mean predicted aligned error: 10.26 Å

pLDDT: mean 81.04, std 10.17, range [57.0, 95.12]

Foldseek 3Di:
DQDPNDDDDDPDPLQFPPPDAFDDDPNDTHTDTDPRPLVVCLCVLVVVLVVLLVVLVVVVVVVVVCVVVCVCVVVVDPVSVVVSVVSNVVSVVSVVVSCCVNPVD

Secondary structure (DSSP, 8-state):
-EETTEE---S-GGGB-TTSPEEEETTEEEEPBP-SSHHHHHHHHHHHHHHHHHHHHHHHHHHHHHHHTTTTTTTT--HHHHHHHHHHHHHHHHHHHHHIIIII-